Protein AF-F5H8C8-F1 (afdb_monomer_lite)

Radius of gyration: 18.46 Å; chains: 1; bounding box: 47×31×53 Å

Secondary structure (DSSP, 8-state):
---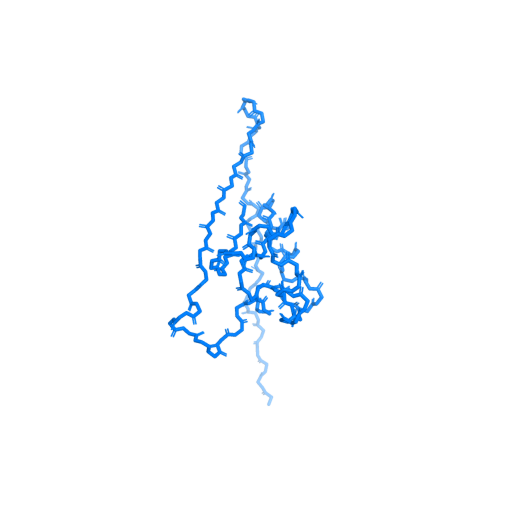-------------PPPP-SS------EEE--TTT-TT--HHHHHH-GGGHHHHHHHHHHS---EEESTT-SS-HHHHHHHTTSTT-GGGGSPSEEE-

Structure (mmCIF, N/CA/C/O backbone):
data_AF-F5H8C8-F1
#
_entry.id   AF-F5H8C8-F1
#
loop_
_atom_site.group_PDB
_atom_site.id
_atom_site.type_symbol
_atom_site.label_atom_id
_atom_site.label_alt_id
_atom_site.label_comp_id
_atom_site.label_asym_id
_atom_site.label_entity_id
_atom_site.label_seq_id
_atom_site.pdbx_PDB_ins_code
_atom_site.Cartn_x
_atom_site.Cartn_y
_atom_site.Cartn_z
_atom_site.occupancy
_atom_site.B_iso_or_equiv
_atom_site.auth_seq_id
_atom_site.auth_comp_id
_atom_site.auth_asym_id
_atom_site.auth_atom_id
_atom_site.pdbx_PDB_model_num
ATOM 1 N N . MET A 1 1 ? 28.462 -17.885 26.252 1.00 40.94 1 MET A N 1
ATOM 2 C CA . MET A 1 1 ? 29.075 -17.460 24.981 1.00 40.94 1 MET A CA 1
ATOM 3 C C . MET A 1 1 ? 29.073 -18.661 24.058 1.00 40.94 1 MET A C 1
ATOM 5 O O . MET A 1 1 ? 29.825 -19.587 24.313 1.00 40.94 1 MET A O 1
ATOM 9 N N . TYR A 1 2 ? 28.194 -18.677 23.063 1.00 33.69 2 TYR A N 1
ATOM 10 C CA . TYR A 1 2 ? 28.293 -19.592 21.929 1.00 33.69 2 TYR A CA 1
ATOM 11 C C . TYR A 1 2 ? 28.272 -18.702 20.692 1.00 33.69 2 TYR A C 1
ATOM 13 O O . TYR A 1 2 ? 27.217 -18.211 20.302 1.00 33.69 2 TYR A O 1
ATOM 21 N N . ASN A 1 3 ? 29.458 -18.408 20.166 1.00 46.47 3 ASN A N 1
ATOM 22 C CA . ASN A 1 3 ? 29.593 -17.999 18.780 1.00 46.47 3 ASN A CA 1
ATOM 23 C C . ASN A 1 3 ? 29.727 -19.288 17.979 1.00 46.47 3 ASN A C 1
ATOM 25 O O . ASN A 1 3 ? 30.568 -20.109 18.324 1.00 46.47 3 ASN A O 1
ATOM 29 N N . ASP A 1 4 ? 28.944 -19.423 16.917 1.00 39.09 4 ASP A N 1
ATOM 30 C CA . ASP A 1 4 ? 29.570 -19.623 15.621 1.00 39.09 4 ASP A CA 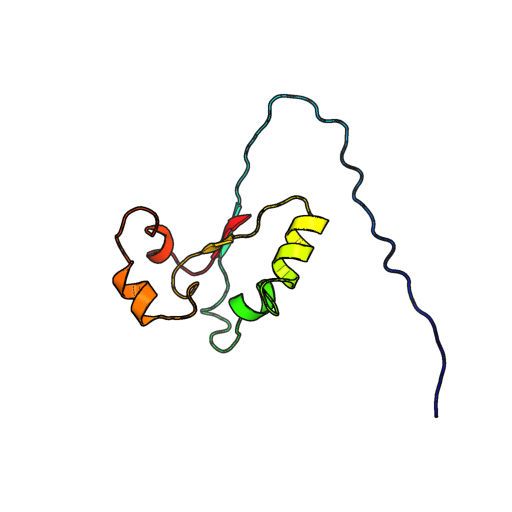1
ATOM 31 C C . ASP A 1 4 ? 28.689 -19.100 14.487 1.00 39.09 4 ASP A C 1
ATOM 33 O O . ASP A 1 4 ? 27.461 -19.154 14.487 1.00 39.09 4 ASP A O 1
ATOM 37 N N . THR A 1 5 ? 29.415 -18.480 13.579 1.00 45.38 5 THR A N 1
ATOM 38 C CA . THR A 1 5 ? 29.060 -17.702 12.405 1.00 45.38 5 THR A CA 1
ATOM 39 C C . THR A 1 5 ? 28.588 -18.580 11.239 1.00 45.38 5 THR A C 1
ATOM 41 O O . THR A 1 5 ? 29.008 -19.724 11.123 1.00 45.38 5 THR A O 1
ATOM 44 N N . LEU A 1 6 ? 27.854 -17.941 10.312 1.00 47.91 6 LEU A N 1
ATOM 45 C CA . LEU A 1 6 ? 27.585 -18.309 8.904 1.00 47.91 6 LEU A CA 1
ATOM 46 C C . LEU A 1 6 ? 26.360 -19.190 8.605 1.00 47.91 6 LEU A C 1
ATOM 48 O O . LEU A 1 6 ? 26.379 -20.403 8.773 1.00 47.91 6 LEU A O 1
ATOM 52 N N . ASN A 1 7 ? 25.331 -18.554 8.032 1.00 40.50 7 ASN A N 1
ATOM 53 C CA . ASN A 1 7 ? 24.711 -18.934 6.748 1.00 40.50 7 ASN A CA 1
ATOM 54 C C . ASN A 1 7 ? 23.497 -18.024 6.488 1.00 40.50 7 ASN A C 1
ATOM 56 O O . ASN A 1 7 ? 22.588 -17.959 7.301 1.00 40.50 7 ASN A O 1
ATOM 60 N N . GLY A 1 8 ? 23.383 -17.280 5.399 1.00 35.62 8 GLY A N 1
ATOM 61 C CA . GLY A 1 8 ? 24.235 -17.144 4.235 1.00 35.62 8 GLY A CA 1
ATOM 62 C C . GLY A 1 8 ? 23.892 -15.820 3.566 1.00 35.62 8 GLY A C 1
ATOM 63 O O . GLY A 1 8 ? 22.828 -15.241 3.796 1.00 35.62 8 GLY A O 1
ATOM 64 N N . SER A 1 9 ? 24.821 -15.327 2.761 1.00 42.19 9 SER A N 1
ATOM 65 C CA . SER A 1 9 ? 24.527 -14.368 1.710 1.00 42.19 9 SER A CA 1
ATOM 66 C C . SER A 1 9 ? 23.225 -14.773 1.021 1.00 42.19 9 SER A C 1
ATOM 68 O O . SER A 1 9 ? 23.179 -15.793 0.336 1.00 42.19 9 SER A O 1
ATOM 70 N N . THR A 1 10 ? 22.159 -13.994 1.204 1.00 49.56 10 THR A N 1
ATOM 71 C CA . THR A 1 10 ? 21.070 -13.956 0.233 1.00 49.56 10 THR A CA 1
ATOM 72 C C . THR A 1 10 ? 21.706 -13.472 -1.057 1.00 49.56 10 THR A C 1
ATOM 74 O O . THR A 1 10 ? 21.819 -12.267 -1.286 1.00 49.56 10 THR A O 1
ATOM 77 N N . GLU A 1 11 ? 22.216 -14.411 -1.855 1.00 44.03 11 GLU A N 1
ATOM 78 C CA . GLU A 1 11 ? 22.450 -14.194 -3.269 1.00 44.03 11 GLU A CA 1
ATOM 79 C C . GLU A 1 11 ? 21.138 -13.638 -3.802 1.00 44.03 11 GLU A C 1
ATOM 81 O O . GLU A 1 11 ? 20.127 -14.339 -3.895 1.00 44.03 11 GLU A O 1
ATOM 86 N N . LYS A 1 12 ? 21.130 -12.328 -4.053 1.00 55.81 12 LYS A N 1
ATOM 87 C CA . LYS A 1 12 ? 20.095 -11.690 -4.842 1.00 55.81 12 LYS A CA 1
ATOM 88 C C . LYS A 1 12 ? 20.129 -12.410 -6.180 1.00 55.81 12 LYS A C 1
ATOM 90 O O . LYS A 1 12 ? 20.939 -12.070 -7.035 1.00 55.81 12 LYS A O 1
ATOM 95 N N . ARG A 1 13 ? 19.255 -13.400 -6.368 1.00 55.25 13 ARG A N 1
ATOM 96 C CA . ARG A 1 13 ? 18.787 -13.742 -7.704 1.00 55.25 13 ARG A CA 1
ATOM 97 C C . ARG A 1 13 ? 18.052 -12.504 -8.190 1.00 55.25 13 ARG A C 1
ATOM 99 O O . ARG A 1 13 ? 16.848 -12.380 -8.004 1.00 55.25 13 ARG A O 1
ATOM 106 N N . SER A 1 14 ? 18.793 -11.553 -8.748 1.00 60.62 14 SER A N 1
ATOM 107 C CA . SER A 1 14 ? 18.241 -10.688 -9.773 1.00 60.62 14 SER A CA 1
ATOM 108 C C . SER A 1 14 ? 17.686 -11.650 -10.810 1.00 60.62 14 SER A C 1
ATOM 110 O O . SER A 1 14 ? 18.452 -12.353 -11.465 1.00 60.62 14 SER A O 1
ATOM 112 N N . ALA A 1 15 ? 16.365 -11.805 -10.851 1.00 67.81 15 ALA A N 1
ATOM 113 C CA . ALA A 1 15 ? 15.740 -12.501 -11.955 1.00 67.81 15 ALA A CA 1
ATOM 114 C C . ALA A 1 15 ? 16.132 -11.703 -13.200 1.00 67.81 15 ALA A C 1
ATOM 116 O O . ALA A 1 15 ? 15.659 -10.584 -13.387 1.00 67.81 15 ALA A O 1
ATOM 117 N N . GLU A 1 16 ? 17.094 -12.210 -13.967 1.00 82.50 16 GLU A N 1
ATOM 118 C CA . GLU A 1 16 ? 17.479 -11.596 -15.229 1.00 82.50 16 GLU A CA 1
ATOM 119 C C . GLU A 1 16 ? 16.276 -11.738 -16.155 1.00 82.50 16 GLU A C 1
ATOM 121 O O . GLU A 1 16 ? 15.924 -12.833 -16.599 1.00 82.50 16 GLU A O 1
ATOM 126 N N . LEU A 1 17 ? 15.568 -10.626 -16.341 1.00 86.81 17 LEU A N 1
ATOM 127 C CA . LEU A 1 17 ? 14.477 -10.551 -17.294 1.00 86.81 17 LEU A CA 1
ATOM 128 C C . LEU A 1 17 ? 15.073 -10.578 -18.707 1.00 86.81 17 LEU A C 1
ATOM 130 O O . LEU A 1 17 ? 16.152 -10.017 -18.918 1.00 86.81 17 LEU A O 1
ATOM 134 N N . PRO A 1 18 ? 14.395 -11.216 -19.675 1.00 91.94 18 PRO A N 1
ATOM 135 C CA . PRO A 1 18 ? 14.824 -11.161 -21.064 1.00 91.94 18 PRO A CA 1
ATOM 136 C C . PRO A 1 18 ? 14.780 -9.720 -21.579 1.00 91.94 18 PRO A C 1
ATOM 138 O O . PRO A 1 18 ? 14.068 -8.869 -21.034 1.00 91.94 18 PRO A O 1
ATOM 141 N N . ASP A 1 19 ? 15.495 -9.466 -22.673 1.00 92.94 19 ASP A N 1
ATOM 142 C CA . ASP A 1 19 ? 15.388 -8.198 -23.385 1.00 92.94 19 ASP A CA 1
ATOM 143 C C . ASP A 1 19 ? 13.927 -7.898 -23.740 1.00 92.94 19 ASP A C 1
ATOM 145 O O . ASP A 1 19 ? 13.139 -8.788 -24.077 1.00 92.94 19 ASP A O 1
ATOM 149 N N . ALA A 1 20 ? 13.557 -6.622 -23.653 1.00 91.38 20 ALA A N 1
ATOM 150 C CA . ALA A 1 20 ? 12.195 -6.195 -23.922 1.00 91.38 20 ALA A CA 1
ATOM 151 C C . ALA A 1 20 ? 11.834 -6.444 -25.396 1.00 91.38 20 ALA A C 1
ATOM 153 O O . ALA A 1 20 ? 12.425 -5.858 -26.304 1.00 91.38 20 ALA A O 1
ATOM 154 N N . VAL A 1 21 ? 10.820 -7.281 -25.626 1.00 94.69 21 VAL A N 1
ATOM 155 C CA . VAL A 1 21 ? 10.270 -7.563 -26.957 1.00 94.69 21 VAL A CA 1
ATOM 156 C C . VAL A 1 21 ? 8.792 -7.184 -26.982 1.00 94.69 21 VAL A C 1
ATOM 158 O O . VAL A 1 21 ? 7.994 -7.718 -26.216 1.00 94.69 21 VAL A O 1
ATOM 161 N N . GLY A 1 22 ? 8.415 -6.294 -27.903 1.00 93.94 22 GLY A N 1
ATOM 162 C CA . GLY A 1 22 ? 7.022 -5.900 -28.133 1.00 93.94 22 GLY A CA 1
ATOM 163 C C . GLY A 1 22 ? 6.626 -4.548 -27.520 1.00 93.94 22 GLY A C 1
ATOM 164 O O . GLY A 1 22 ? 7.481 -3.790 -27.059 1.00 93.94 22 GLY A O 1
ATOM 165 N N . PRO A 1 23 ? 5.329 -4.193 -27.584 1.00 95.25 23 PRO A N 1
ATOM 166 C CA . PRO A 1 23 ? 4.823 -2.932 -27.054 1.00 95.25 23 PRO A CA 1
ATOM 167 C C . PRO A 1 23 ? 4.809 -2.921 -25.521 1.00 95.25 23 PRO A C 1
ATOM 169 O O . PRO A 1 23 ? 4.634 -3.952 -24.874 1.00 95.25 23 PRO A O 1
ATOM 172 N N . ILE A 1 24 ? 4.929 -1.727 -24.938 1.00 93.50 24 ILE A N 1
ATOM 173 C CA . ILE A 1 24 ? 4.792 -1.531 -23.491 1.00 93.50 24 ILE A CA 1
ATOM 174 C C . ILE A 1 24 ? 3.347 -1.830 -23.087 1.00 93.50 24 ILE A C 1
ATOM 176 O O . ILE A 1 24 ? 2.411 -1.229 -23.617 1.00 93.50 24 ILE A O 1
ATOM 180 N N . VAL A 1 25 ? 3.177 -2.723 -22.116 1.00 95.75 25 VAL A N 1
ATOM 181 C CA . VAL A 1 25 ? 1.882 -3.054 -21.517 1.00 95.75 25 VAL A CA 1
ATOM 182 C C . VAL A 1 25 ? 1.868 -2.659 -20.044 1.00 95.75 25 VAL A C 1
ATOM 184 O O . VAL A 1 25 ? 2.891 -2.716 -19.365 1.00 95.75 25 VAL A O 1
ATOM 187 N N . GLN A 1 26 ? 0.699 -2.258 -19.547 1.00 93.94 26 GLN A N 1
ATOM 188 C CA . GLN A 1 26 ? 0.452 -2.077 -18.119 1.00 93.94 26 GLN A CA 1
ATOM 189 C C . GLN A 1 26 ? -0.468 -3.200 -17.661 1.00 93.94 26 GLN A C 1
ATOM 191 O O . GLN A 1 26 ? -1.609 -3.297 -18.112 1.00 93.94 26 GLN A O 1
ATOM 196 N N . LEU A 1 27 ? 0.058 -4.065 -16.802 1.00 95.12 27 LEU A N 1
ATOM 197 C CA . LEU A 1 27 ? -0.694 -5.136 -16.166 1.00 95.12 27 LEU A CA 1
ATOM 198 C C . LEU A 1 27 ? -0.976 -4.731 -14.727 1.00 95.12 27 LEU A C 1
ATOM 200 O O . LEU A 1 27 ? -0.161 -4.049 -14.110 1.00 95.12 27 LEU A O 1
ATOM 204 N N . GLN A 1 28 ? -2.140 -5.131 -14.230 1.00 95.50 28 GLN A N 1
ATOM 205 C CA . GLN A 1 28 ? -2.545 -4.841 -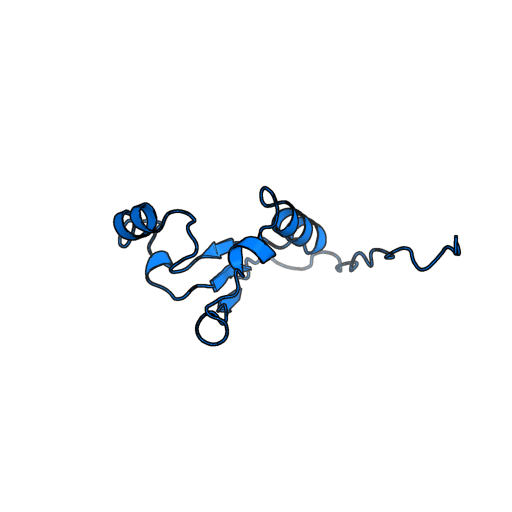12.868 1.00 95.50 28 GLN A CA 1
ATOM 206 C C . GLN A 1 28 ? -3.259 -6.048 -12.277 1.00 95.50 28 GLN A C 1
ATOM 208 O O . GLN A 1 28 ? -4.203 -6.562 -12.883 1.00 95.50 28 GLN A O 1
ATOM 213 N N . GLU A 1 29 ? -2.860 -6.455 -11.078 1.00 96.81 29 GLU A N 1
ATOM 214 C CA . GLU A 1 29 ? -3.504 -7.550 -10.354 1.00 96.81 29 GLU A CA 1
ATOM 215 C C . GLU A 1 29 ? -4.064 -7.065 -9.015 1.00 96.81 29 GLU A C 1
ATOM 217 O O . GLU A 1 29 ? -3.457 -6.251 -8.320 1.00 96.81 29 GLU A O 1
ATOM 222 N N . LYS A 1 30 ? -5.264 -7.542 -8.659 1.00 97.62 30 LYS A N 1
ATOM 223 C CA . LYS A 1 30 ? -5.948 -7.194 -7.409 1.00 97.62 30 LYS A CA 1
ATOM 224 C C . LYS A 1 30 ? -5.994 -8.410 -6.491 1.00 97.62 30 LYS A C 1
ATOM 226 O O . LYS A 1 30 ? -6.675 -9.385 -6.795 1.00 97.62 30 LYS A O 1
ATOM 231 N N . LEU A 1 31 ? -5.338 -8.308 -5.338 1.00 97.62 31 LEU A N 1
ATOM 232 C CA . LEU A 1 31 ? -5.269 -9.361 -4.327 1.00 97.62 31 LEU A CA 1
ATOM 233 C C . LEU A 1 31 ? -5.984 -8.925 -3.045 1.00 97.62 31 LEU A C 1
ATOM 235 O O . LEU A 1 31 ? -5.555 -7.986 -2.373 1.00 97.62 31 LEU A O 1
ATOM 239 N N . TYR A 1 32 ? -7.074 -9.604 -2.689 1.00 97.75 32 TYR A N 1
ATOM 240 C CA . TYR A 1 32 ? -7.821 -9.310 -1.464 1.00 97.75 32 TYR A CA 1
ATOM 241 C C . TYR A 1 32 ? -7.072 -9.775 -0.212 1.00 97.75 32 TYR A C 1
ATOM 243 O O . TYR A 1 32 ? -6.487 -10.855 -0.178 1.00 97.75 32 TYR A O 1
ATOM 251 N N . VAL A 1 33 ? -7.116 -8.955 0.838 1.00 97.06 33 VAL A N 1
ATOM 252 C CA . VAL A 1 33 ? -6.490 -9.262 2.127 1.00 97.06 33 VAL A CA 1
ATOM 253 C C . VAL A 1 33 ? -7.489 -10.027 3.010 1.00 97.06 33 VAL A C 1
ATOM 255 O O . VAL A 1 33 ? -8.612 -9.546 3.189 1.00 97.06 33 VAL A O 1
ATOM 258 N N . PRO A 1 34 ? -7.109 -11.166 3.624 1.00 96.75 34 PRO A N 1
ATOM 259 C CA . PRO A 1 34 ? -8.015 -12.030 4.390 1.00 96.75 34 PRO A CA 1
ATOM 260 C C . PRO A 1 34 ? -8.320 -11.483 5.801 1.00 96.75 34 PRO A C 1
ATOM 262 O O . PRO A 1 34 ? -8.128 -12.144 6.820 1.00 96.75 34 PRO A O 1
ATOM 265 N N . VAL A 1 35 ? -8.830 -10.251 5.886 1.00 95.69 35 VAL A N 1
ATOM 266 C CA . VAL A 1 35 ? -9.165 -9.577 7.158 1.00 95.69 35 VAL A CA 1
ATOM 267 C C . VAL A 1 35 ? -10.352 -10.203 7.890 1.00 95.69 35 VAL A C 1
ATOM 269 O O . VAL A 1 35 ? -10.498 -10.005 9.090 1.00 95.69 35 VAL A O 1
ATOM 272 N N . LYS A 1 36 ? -11.220 -10.935 7.180 1.00 93.62 36 LYS A N 1
ATOM 273 C CA . LYS A 1 36 ? -12.374 -11.630 7.778 1.00 93.62 36 LYS A CA 1
ATOM 274 C C . LYS A 1 36 ? -11.932 -12.881 8.543 1.00 93.62 36 LYS A C 1
ATOM 276 O O . LYS A 1 36 ? -12.513 -13.193 9.574 1.00 93.62 36 LYS A O 1
ATOM 281 N N . GLU A 1 37 ? -10.903 -13.560 8.042 1.00 97.25 37 GLU A N 1
ATOM 282 C CA . GLU A 1 37 ? -10.324 -14.764 8.650 1.00 97.25 37 GLU A CA 1
ATOM 283 C C . GLU A 1 37 ? -9.367 -14.412 9.794 1.00 97.25 37 GLU A C 1
ATOM 285 O O . GLU A 1 37 ? -9.327 -15.107 10.806 1.00 97.25 37 GLU A O 1
ATOM 290 N N . TYR A 1 38 ? -8.640 -13.298 9.662 1.00 96.31 38 TYR A N 1
ATOM 291 C CA . TYR A 1 38 ? -7.649 -12.843 10.639 1.00 96.31 38 TYR A CA 1
ATOM 292 C C . TYR A 1 38 ? -7.901 -11.381 11.055 1.00 96.31 38 TYR A C 1
ATOM 294 O O . TYR A 1 38 ? -7.127 -10.492 10.685 1.00 96.31 38 TYR A O 1
ATOM 302 N N . PRO A 1 39 ? -8.972 -11.099 11.821 1.00 94.44 39 PRO A N 1
ATOM 303 C CA . PRO A 1 39 ? -9.398 -9.730 12.136 1.00 94.44 39 PRO A CA 1
ATOM 304 C C . PRO A 1 39 ? -8.411 -8.954 13.018 1.00 94.44 39 PRO A C 1
ATOM 306 O O . PRO A 1 39 ? -8.328 -7.730 12.916 1.00 94.44 39 PRO A O 1
ATOM 309 N N . ASP A 1 40 ? -7.639 -9.655 13.850 1.00 94.56 40 ASP A N 1
ATOM 310 C CA . ASP A 1 40 ? -6.692 -9.041 14.788 1.00 94.56 40 ASP A CA 1
ATOM 311 C C . ASP A 1 40 ? -5.308 -8.780 14.169 1.00 94.56 40 ASP A C 1
ATOM 313 O O . ASP A 1 40 ? -4.450 -8.141 14.785 1.00 94.56 40 ASP A O 1
ATOM 317 N N . PHE A 1 41 ? -5.059 -9.260 12.944 1.00 96.75 41 PHE A N 1
ATOM 318 C CA . PHE A 1 41 ? -3.761 -9.113 12.293 1.00 96.75 41 PHE A CA 1
ATOM 319 C C . PHE A 1 41 ? -3.668 -7.824 11.467 1.00 96.75 41 PHE A C 1
ATOM 321 O O . PHE A 1 41 ? -4.483 -7.538 10.590 1.00 96.75 41 PHE A O 1
ATOM 328 N N . ASN A 1 42 ? -2.604 -7.050 11.689 1.00 94.88 42 ASN A N 1
ATOM 329 C CA . ASN A 1 42 ? -2.359 -5.813 10.952 1.00 94.88 42 ASN A CA 1
ATOM 330 C C . ASN A 1 42 ? -1.579 -6.061 9.648 1.00 94.88 42 ASN A C 1
ATOM 332 O O . ASN A 1 42 ? -0.372 -5.809 9.567 1.00 94.88 42 ASN A O 1
ATOM 336 N N . PHE A 1 43 ? -2.286 -6.511 8.611 1.00 97.12 43 PHE A N 1
ATOM 337 C CA . PHE A 1 43 ? -1.711 -6.737 7.280 1.00 97.12 43 PHE A CA 1
ATOM 338 C C . PHE A 1 43 ? -1.095 -5.470 6.678 1.00 97.12 43 PHE A C 1
ATOM 340 O O . PHE A 1 43 ? 0.044 -5.501 6.219 1.00 97.12 43 PHE A O 1
ATOM 347 N N . VAL A 1 44 ? -1.810 -4.340 6.726 1.00 96.62 44 VAL A N 1
ATOM 348 C CA . VAL A 1 44 ? -1.358 -3.069 6.130 1.00 96.62 44 VAL A CA 1
ATOM 349 C C . VAL A 1 44 ? -0.036 -2.620 6.748 1.00 96.62 44 VAL A C 1
ATOM 351 O O . VAL A 1 44 ? 0.919 -2.313 6.036 1.00 96.62 44 VAL A O 1
ATOM 354 N N . GLY A 1 45 ? 0.048 -2.629 8.080 1.00 96.75 45 GLY A N 1
ATOM 355 C CA . GLY A 1 45 ? 1.267 -2.274 8.800 1.00 96.75 45 GLY A CA 1
ATOM 356 C C . GLY A 1 45 ? 2.431 -3.210 8.481 1.00 96.75 45 GLY A C 1
ATOM 357 O O . GLY A 1 45 ? 3.563 -2.744 8.353 1.00 96.75 45 GLY A O 1
ATOM 358 N N . ARG A 1 46 ? 2.161 -4.510 8.304 1.00 96.94 46 ARG A N 1
ATOM 359 C CA . ARG A 1 46 ? 3.183 -5.503 7.958 1.00 96.94 46 ARG A CA 1
ATOM 360 C C . ARG A 1 46 ? 3.701 -5.352 6.525 1.00 96.94 46 ARG A C 1
ATOM 362 O O . ARG A 1 46 ? 4.906 -5.464 6.333 1.00 96.94 46 ARG A O 1
ATOM 369 N N . ILE A 1 47 ? 2.821 -5.080 5.560 1.00 96.38 47 ILE A N 1
ATOM 370 C CA . ILE A 1 47 ? 3.175 -4.878 4.144 1.00 96.38 47 ILE A CA 1
ATOM 371 C C . ILE A 1 47 ? 3.997 -3.596 3.974 1.00 96.38 47 ILE A C 1
ATOM 373 O O . ILE A 1 47 ? 5.044 -3.600 3.332 1.00 96.38 47 ILE A O 1
ATOM 377 N N . LEU A 1 48 ? 3.542 -2.490 4.570 1.00 97.12 48 LEU A N 1
ATOM 378 C CA . LEU A 1 48 ? 4.222 -1.201 4.440 1.00 97.12 48 LEU A CA 1
ATOM 379 C C . LEU A 1 48 ? 5.536 -1.171 5.228 1.00 97.12 48 LEU A C 1
ATOM 381 O O . LEU A 1 48 ? 6.549 -0.662 4.745 1.00 97.12 48 LEU A O 1
ATOM 385 N N . GLY A 1 49 ? 5.527 -1.704 6.448 1.00 97.19 49 GLY A N 1
ATOM 386 C CA . GLY A 1 49 ? 6.644 -1.594 7.374 1.00 97.19 49 GLY A CA 1
ATOM 387 C C . GLY A 1 49 ? 6.922 -0.151 7.829 1.00 97.19 49 GLY A C 1
ATOM 388 O O . GLY A 1 49 ? 6.182 0.791 7.509 1.00 97.19 49 GLY A O 1
ATOM 389 N N . PRO A 1 50 ? 7.999 0.065 8.603 1.00 97.56 50 PRO A N 1
ATOM 390 C CA . PRO A 1 50 ? 8.344 1.381 9.131 1.00 97.56 50 PRO A CA 1
ATOM 391 C C . PRO A 1 50 ? 8.560 2.392 8.003 1.00 97.56 50 PRO A C 1
ATOM 393 O O . PRO A 1 50 ? 9.421 2.201 7.148 1.00 97.56 50 PRO A O 1
ATOM 396 N N . ARG A 1 51 ? 7.789 3.487 8.006 1.00 95.56 51 ARG A N 1
ATOM 397 C CA . ARG A 1 51 ? 7.847 4.549 6.977 1.00 95.56 51 ARG A CA 1
ATOM 398 C C . ARG A 1 51 ? 7.655 4.037 5.534 1.00 95.56 51 ARG A C 1
ATOM 400 O O . ARG A 1 51 ? 8.099 4.697 4.596 1.00 95.56 51 ARG A O 1
ATOM 407 N N . GLY A 1 52 ? 7.011 2.881 5.349 1.00 96.06 52 GLY A N 1
ATOM 408 C CA . GLY A 1 52 ? 6.814 2.287 4.024 1.00 96.06 52 GLY A CA 1
ATOM 409 C C . GLY A 1 52 ? 8.058 1.603 3.443 1.00 96.06 52 GLY A C 1
ATOM 410 O O . GLY A 1 52 ? 8.073 1.308 2.253 1.00 96.06 52 GLY A O 1
ATOM 411 N N . LEU A 1 53 ? 9.123 1.401 4.232 1.00 97.56 53 LEU A N 1
ATOM 412 C CA . LEU A 1 53 ? 10.392 0.868 3.722 1.00 97.56 53 LEU A CA 1
ATOM 413 C C . LEU A 1 53 ? 10.270 -0.564 3.195 1.00 97.56 53 LEU A C 1
ATOM 415 O O . LEU A 1 53 ? 10.922 -0.885 2.208 1.00 97.56 53 LEU A O 1
ATOM 419 N N . THR A 1 54 ? 9.425 -1.397 3.803 1.00 97.81 54 THR A N 1
ATOM 420 C CA . THR A 1 54 ? 9.225 -2.783 3.357 1.00 97.81 54 THR A CA 1
ATOM 421 C C . THR A 1 54 ? 8.546 -2.824 1.992 1.00 97.81 54 THR A C 1
ATOM 423 O O . THR A 1 54 ? 9.033 -3.509 1.099 1.00 97.81 54 THR A O 1
ATOM 426 N N . ALA A 1 55 ? 7.490 -2.030 1.789 1.00 97.06 55 ALA A N 1
ATOM 427 C CA . ALA A 1 55 ? 6.840 -1.924 0.484 1.00 97.06 55 ALA A CA 1
ATOM 428 C C . ALA A 1 55 ? 7.791 -1.359 -0.582 1.00 97.06 55 ALA A C 1
ATOM 430 O O . ALA A 1 55 ? 7.897 -1.933 -1.656 1.00 97.06 55 ALA A O 1
ATOM 431 N N . LYS A 1 56 ? 8.555 -0.304 -0.264 1.00 96.94 56 LYS A N 1
ATOM 432 C CA . LYS A 1 56 ? 9.547 0.268 -1.194 1.00 96.94 56 LYS A CA 1
ATOM 433 C C . LYS A 1 56 ? 10.637 -0.723 -1.588 1.00 96.94 56 LYS A C 1
ATOM 435 O O . LYS A 1 56 ? 11.081 -0.724 -2.730 1.00 96.94 56 LYS A O 1
ATOM 440 N N . GLN A 1 57 ? 11.097 -1.534 -0.638 1.00 96.88 57 GLN A N 1
ATOM 441 C CA . GLN A 1 57 ? 12.064 -2.588 -0.920 1.00 96.88 57 GLN A CA 1
ATOM 442 C C . GLN A 1 57 ? 11.454 -3.646 -1.845 1.00 96.88 57 GLN A C 1
ATOM 444 O O . GLN A 1 57 ? 12.087 -4.008 -2.830 1.00 96.88 57 GLN A O 1
ATOM 449 N N . LEU A 1 58 ? 10.217 -4.076 -1.579 1.00 95.75 58 LEU A N 1
ATOM 450 C CA . LEU A 1 58 ? 9.501 -5.035 -2.421 1.00 95.75 58 LEU A CA 1
ATOM 451 C C . LEU A 1 58 ? 9.293 -4.505 -3.850 1.00 95.75 58 LEU A C 1
ATOM 453 O O . LEU A 1 58 ? 9.528 -5.232 -4.812 1.00 95.75 58 LEU A O 1
ATOM 457 N N . GLU A 1 59 ? 8.909 -3.236 -3.997 1.00 96.69 59 GLU A N 1
ATOM 458 C CA . GLU A 1 59 ? 8.806 -2.556 -5.297 1.00 96.69 59 GLU A CA 1
ATOM 459 C C . GLU A 1 59 ? 10.157 -2.531 -6.027 1.00 96.69 59 GLU A C 1
ATOM 461 O O . GLU A 1 59 ? 10.233 -2.869 -7.204 1.00 96.69 59 GLU A O 1
ATOM 466 N N . ALA A 1 60 ? 11.248 -2.191 -5.332 1.00 95.44 60 ALA A N 1
ATOM 467 C CA . ALA A 1 60 ? 12.582 -2.133 -5.931 1.00 95.44 60 ALA A CA 1
ATOM 468 C C . ALA A 1 60 ? 13.132 -3.513 -6.332 1.00 95.44 60 ALA A C 1
ATOM 470 O O . ALA A 1 60 ? 13.873 -3.617 -7.305 1.00 95.44 60 ALA A O 1
ATOM 471 N N . GLU A 1 61 ? 12.798 -4.562 -5.580 1.00 93.25 61 GLU A N 1
ATOM 472 C CA . GLU A 1 61 ? 13.245 -5.932 -5.853 1.00 93.25 61 GLU A CA 1
ATOM 473 C C . GLU A 1 61 ? 12.462 -6.589 -6.994 1.00 93.25 61 GLU A C 1
ATOM 475 O O . GLU A 1 61 ? 13.037 -7.358 -7.760 1.00 93.25 61 GLU A O 1
ATOM 480 N N . THR A 1 62 ? 11.168 -6.285 -7.119 1.00 92.81 62 THR A N 1
ATOM 481 C CA . THR A 1 62 ? 10.282 -6.891 -8.130 1.00 92.81 62 THR A CA 1
ATOM 482 C C . THR A 1 62 ? 10.133 -6.050 -9.395 1.00 92.81 62 THR A C 1
ATOM 484 O O . THR A 1 62 ? 9.753 -6.578 -10.435 1.00 92.81 62 THR A O 1
ATOM 487 N N . GLY A 1 63 ? 10.405 -4.745 -9.320 1.00 93.12 63 GLY A N 1
ATOM 488 C CA . GLY A 1 63 ? 10.099 -3.792 -10.387 1.00 93.12 63 GLY A CA 1
ATOM 489 C C . GLY A 1 63 ? 8.607 -3.446 -10.503 1.00 93.12 63 GLY A C 1
ATOM 490 O O . GLY A 1 63 ? 8.233 -2.696 -11.404 1.00 93.12 63 GLY A O 1
ATOM 491 N N . CYS A 1 64 ? 7.758 -3.963 -9.608 1.00 95.44 64 CYS A N 1
ATOM 492 C CA . CYS A 1 64 ? 6.322 -3.690 -9.578 1.00 95.44 64 CYS A CA 1
ATOM 493 C C . CYS A 1 64 ? 5.990 -2.474 -8.705 1.00 95.44 64 CYS A C 1
ATOM 495 O O . CYS A 1 64 ? 6.821 -1.985 -7.937 1.00 95.44 64 CYS A O 1
ATOM 497 N N . LYS A 1 65 ? 4.739 -2.007 -8.780 1.00 96.25 65 LYS A N 1
ATOM 498 C CA . LYS A 1 65 ? 4.218 -0.943 -7.918 1.00 96.25 65 LYS A CA 1
ATOM 499 C C . LYS A 1 65 ? 3.189 -1.517 -6.958 1.00 96.25 65 LYS A C 1
ATOM 501 O O . LYS A 1 65 ? 2.199 -2.082 -7.386 1.00 96.25 65 LYS A O 1
ATOM 506 N N . ILE A 1 66 ? 3.376 -1.322 -5.660 1.00 96.62 66 ILE A N 1
ATOM 507 C CA . ILE A 1 66 ? 2.524 -1.925 -4.635 1.00 96.62 66 ILE A CA 1
ATOM 508 C C . ILE A 1 66 ? 1.621 -0.854 -4.026 1.00 96.62 66 ILE A C 1
ATOM 510 O O . ILE A 1 66 ? 2.073 0.096 -3.386 1.00 96.62 66 ILE A O 1
ATOM 514 N N . MET A 1 67 ? 0.308 -1.014 -4.182 1.00 96.19 67 MET A N 1
ATOM 515 C CA . MET A 1 67 ? -0.686 -0.064 -3.685 1.00 96.19 67 MET A CA 1
ATOM 516 C C . MET A 1 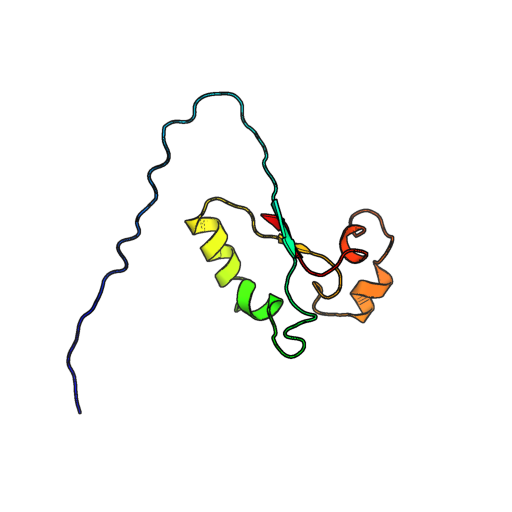67 ? -1.693 -0.746 -2.759 1.00 96.19 67 MET A C 1
ATOM 518 O O . MET A 1 67 ? -2.524 -1.533 -3.198 1.00 96.19 67 MET A O 1
ATOM 522 N N . VAL A 1 68 ? -1.683 -0.388 -1.473 1.00 97.06 68 VAL A N 1
ATOM 523 C CA . VAL A 1 68 ? -2.727 -0.823 -0.529 1.00 97.06 68 VAL A CA 1
ATOM 524 C C . VAL A 1 68 ? -3.967 0.063 -0.698 1.00 97.06 68 VAL A C 1
ATOM 526 O O . VAL A 1 68 ? -3.900 1.286 -0.547 1.00 97.06 68 VAL A O 1
ATOM 529 N N . ARG A 1 69 ? -5.103 -0.552 -1.025 1.00 96.94 69 ARG A N 1
ATOM 530 C CA . ARG A 1 69 ? -6.381 0.090 -1.374 1.00 96.94 69 ARG A CA 1
ATOM 531 C C . ARG A 1 69 ? -7.539 -0.635 -0.671 1.00 96.94 69 ARG A C 1
ATOM 533 O O . ARG A 1 69 ? -7.321 -1.592 0.066 1.00 96.94 69 ARG A O 1
ATOM 540 N N . GLY A 1 70 ? -8.770 -0.173 -0.873 1.00 96.75 70 GLY A N 1
ATOM 541 C CA . GLY A 1 70 ? -9.944 -0.731 -0.190 1.00 96.75 70 GLY A CA 1
ATOM 542 C C . GLY A 1 70 ? -10.288 -0.071 1.148 1.00 96.75 70 GLY A C 1
ATOM 543 O O . GLY A 1 70 ? -9.602 0.831 1.631 1.00 96.75 70 GLY A O 1
ATOM 544 N N . LYS A 1 71 ? -11.377 -0.541 1.750 1.00 95.25 71 LYS A N 1
ATOM 545 C CA . LYS A 1 71 ? -11.847 -0.166 3.083 1.00 95.25 71 LYS A CA 1
ATOM 546 C C . LYS A 1 71 ? -10.843 -0.596 4.155 1.00 95.25 71 LYS A C 1
ATOM 548 O O . LYS A 1 71 ? -10.415 -1.745 4.192 1.00 95.25 71 LYS A O 1
ATOM 553 N N . GLY A 1 72 ? -10.503 0.312 5.062 1.00 94.06 72 GLY A N 1
ATOM 554 C CA . GLY A 1 72 ? -9.509 0.101 6.112 1.00 94.06 72 GLY A CA 1
ATOM 555 C C . GLY A 1 72 ? -8.059 0.260 5.650 1.00 94.06 72 GLY A C 1
ATOM 556 O O . GLY A 1 72 ? -7.150 -0.019 6.431 1.00 94.06 72 GLY A O 1
ATOM 557 N N . SER A 1 73 ? -7.814 0.705 4.410 1.00 95.19 73 SER A N 1
ATOM 558 C CA . SER A 1 73 ? -6.455 0.971 3.922 1.00 95.19 73 SER A CA 1
ATOM 5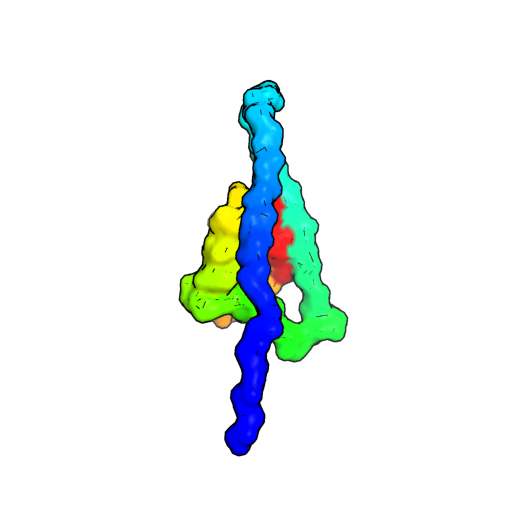59 C C . SER A 1 73 ? -5.862 2.258 4.504 1.00 95.19 73 SER A C 1
ATOM 561 O O . SER A 1 73 ? -4.642 2.442 4.498 1.00 95.19 73 SER A O 1
ATOM 563 N N . MET A 1 74 ? -6.705 3.165 5.010 1.00 95.12 74 MET A N 1
ATOM 564 C CA . MET A 1 74 ? -6.263 4.413 5.617 1.00 95.12 74 MET A CA 1
ATOM 565 C C . MET A 1 74 ? -6.017 4.253 7.114 1.00 95.12 74 MET A C 1
ATOM 567 O O . MET A 1 74 ? -6.763 3.602 7.841 1.00 95.12 74 MET A O 1
ATOM 571 N N . ARG A 1 75 ? -4.994 4.955 7.614 1.00 91.38 75 ARG A N 1
ATOM 572 C CA . ARG A 1 75 ? -4.697 5.003 9.053 1.00 91.38 75 ARG A CA 1
ATOM 573 C C . ARG A 1 75 ? -5.836 5.624 9.868 1.00 91.38 75 ARG A C 1
ATOM 575 O O . ARG A 1 75 ? -6.087 5.203 10.993 1.00 91.38 75 ARG A O 1
ATOM 582 N N . ASP A 1 76 ? -6.473 6.659 9.326 1.00 94.81 76 ASP A N 1
ATOM 583 C CA . ASP A 1 76 ? -7.541 7.399 9.996 1.00 94.81 76 ASP A CA 1
ATOM 584 C C . ASP A 1 76 ? -8.900 7.033 9.391 1.00 94.81 76 ASP A C 1
ATOM 586 O O . ASP A 1 76 ? -9.267 7.512 8.316 1.00 94.81 76 ASP A O 1
ATOM 590 N N . LYS A 1 77 ? -9.656 6.209 10.124 1.00 92.62 77 LYS A N 1
ATOM 591 C CA . LYS A 1 77 ? -10.983 5.729 9.717 1.00 92.62 77 LYS A CA 1
ATOM 592 C C . LYS A 1 77 ? -12.004 6.858 9.546 1.00 92.62 77 LYS A C 1
ATOM 594 O O . LYS A 1 77 ? -12.904 6.737 8.725 1.00 92.62 77 LYS A O 1
ATOM 599 N N . LYS A 1 78 ? -11.881 7.964 10.294 1.00 94.62 78 LYS A N 1
ATOM 600 C CA . LYS A 1 78 ? -12.819 9.094 10.163 1.00 94.62 78 LYS A CA 1
ATOM 601 C C . LYS A 1 78 ? -12.607 9.814 8.837 1.00 94.62 78 LYS A C 1
ATOM 603 O O . LYS A 1 78 ? -13.573 10.145 8.157 1.00 94.62 78 LYS A O 1
ATOM 608 N N . LYS A 1 79 ? -11.344 10.027 8.458 1.00 93.75 79 LYS A N 1
ATOM 609 C CA . LYS A 1 79 ? -10.991 10.620 7.159 1.00 93.75 79 LYS A CA 1
ATOM 610 C C . LYS A 1 79 ? -11.339 9.699 5.999 1.00 93.75 79 LYS A C 1
ATOM 612 O O . LYS A 1 79 ? -11.725 10.191 4.946 1.00 93.75 79 LYS A O 1
ATOM 617 N N . GLU A 1 80 ? -11.205 8.391 6.193 1.00 94.56 80 GLU A N 1
ATOM 618 C CA . GLU A 1 80 ? -11.623 7.399 5.204 1.00 94.56 80 GLU A CA 1
ATOM 619 C C . GLU A 1 80 ? -13.106 7.553 4.863 1.00 94.56 80 GLU A C 1
ATOM 621 O O . GLU A 1 80 ? -13.452 7.777 3.705 1.00 94.56 80 GLU A O 1
ATOM 626 N N . GLU A 1 81 ? -13.975 7.548 5.875 1.00 93.62 81 GLU A N 1
ATOM 627 C CA . GLU A 1 81 ? -15.419 7.664 5.665 1.00 93.62 81 GLU A CA 1
ATOM 628 C C . GLU A 1 81 ? -15.806 8.994 5.001 1.00 93.62 81 GLU A C 1
ATOM 630 O O . GLU A 1 81 ? -16.628 9.024 4.093 1.00 93.62 81 GLU A O 1
ATOM 635 N N . GLN A 1 82 ? -15.153 10.097 5.380 1.00 94.00 82 GLN A N 1
ATOM 636 C CA . GLN A 1 82 ? -15.386 11.419 4.779 1.00 94.00 82 GLN A CA 1
ATOM 637 C C . GLN A 1 82 ? -14.977 11.521 3.305 1.00 94.00 82 GLN A C 1
ATOM 639 O O . GLN A 1 82 ? -15.414 12.443 2.609 1.00 94.00 82 GLN A O 1
ATOM 644 N N . ASN A 1 83 ? -14.078 10.653 2.843 1.00 91.69 83 ASN A N 1
ATOM 645 C CA . ASN A 1 83 ? -13.613 10.637 1.460 1.00 91.69 83 ASN A CA 1
ATOM 646 C C . ASN A 1 83 ? -14.308 9.573 0.613 1.00 91.69 83 ASN A C 1
ATOM 648 O O . ASN A 1 83 ? -14.180 9.606 -0.611 1.00 91.69 83 ASN A O 1
ATOM 652 N N . ARG A 1 84 ? -15.076 8.672 1.230 1.00 91.62 84 ARG A N 1
ATOM 653 C CA . ARG A 1 84 ? -15.861 7.676 0.509 1.00 91.62 84 ARG A CA 1
ATOM 654 C C . ARG A 1 84 ? -16.821 8.363 -0.472 1.00 91.62 84 ARG A C 1
ATOM 656 O O . ARG A 1 84 ? -17.472 9.350 -0.142 1.00 91.62 84 ARG A O 1
ATOM 663 N N . GLY A 1 85 ? -16.872 7.850 -1.702 1.00 88.00 85 GLY A N 1
ATOM 664 C CA . GLY A 1 85 ? -17.726 8.382 -2.771 1.00 88.00 85 GLY A CA 1
ATOM 665 C C . GLY A 1 85 ? -17.198 9.638 -3.474 1.00 88.00 85 GLY A C 1
ATOM 666 O O . GLY A 1 85 ? -17.838 10.110 -4.409 1.00 88.00 85 GLY A O 1
ATOM 667 N N . LYS A 1 86 ? -16.037 10.179 -3.077 1.00 92.12 86 LYS A N 1
ATOM 668 C CA . LYS A 1 86 ? -15.387 11.266 -3.824 1.00 92.12 86 LYS A CA 1
ATOM 669 C C . LYS A 1 86 ? -14.610 10.725 -5.033 1.00 92.12 86 LYS A C 1
ATOM 671 O O . LYS A 1 86 ? -14.077 9.612 -4.962 1.00 92.12 86 LYS A O 1
ATOM 676 N N . PRO A 1 87 ? -14.440 11.532 -6.098 1.00 90.69 87 PRO A N 1
ATOM 677 C CA . PRO A 1 87 ? -13.534 11.201 -7.195 1.00 90.69 87 PRO A CA 1
ATOM 678 C C . PRO A 1 87 ? -12.131 10.859 -6.674 1.00 90.69 87 PRO A C 1
ATOM 680 O O . PRO A 1 87 ? -11.639 11.511 -5.751 1.00 90.69 87 PRO A O 1
ATOM 683 N N . ASN A 1 88 ? -11.488 9.847 -7.262 1.00 89.00 88 ASN A N 1
ATOM 684 C CA . ASN A 1 88 ? -10.195 9.270 -6.843 1.00 89.00 88 ASN A CA 1
ATOM 685 C C . ASN A 1 88 ? -10.190 8.481 -5.514 1.00 89.00 88 ASN A C 1
ATOM 687 O O . ASN A 1 88 ? -9.145 7.949 -5.135 1.00 89.00 88 ASN A O 1
ATOM 691 N N . TRP A 1 89 ? -11.335 8.351 -4.836 1.00 93.94 89 TRP A N 1
ATOM 692 C CA . TRP A 1 89 ? -11.495 7.591 -3.585 1.00 93.94 89 TRP A CA 1
ATOM 693 C C . TRP A 1 89 ? -12.504 6.439 -3.704 1.00 93.94 89 TRP A C 1
ATOM 695 O O . TRP A 1 89 ? -12.898 5.841 -2.704 1.00 93.94 89 TRP A O 1
ATOM 705 N N . GLU A 1 90 ? -12.911 6.096 -4.924 1.00 94.31 90 GLU A N 1
ATOM 706 C CA . GLU A 1 90 ? -13.905 5.051 -5.212 1.00 94.31 90 GLU A CA 1
ATOM 707 C C . GLU A 1 90 ? -13.495 3.681 -4.661 1.00 94.31 90 GLU A C 1
ATOM 709 O O . GLU A 1 90 ? -14.337 2.926 -4.176 1.00 94.31 90 GLU A O 1
ATOM 714 N N . HIS A 1 91 ? -12.188 3.407 -4.622 1.00 94.31 91 HIS A N 1
ATOM 715 C CA . HIS A 1 91 ? -11.641 2.180 -4.052 1.00 94.31 91 HIS A CA 1
ATOM 716 C C . HIS A 1 91 ? -12.008 1.977 -2.573 1.00 94.31 91 HIS A C 1
ATOM 718 O O . HIS A 1 91 ? -11.936 0.855 -2.094 1.00 94.31 91 HIS A O 1
ATOM 724 N N . LEU A 1 92 ? -12.390 3.021 -1.824 1.00 95.56 92 LEU A N 1
ATOM 725 C CA . LEU A 1 92 ? -12.813 2.902 -0.418 1.00 95.56 92 LEU A CA 1
ATOM 726 C C . LEU A 1 92 ? -14.160 2.178 -0.236 1.00 95.56 92 LEU A C 1
ATOM 728 O O . LEU A 1 92 ? -14.565 1.909 0.901 1.00 95.56 92 LEU A O 1
ATOM 732 N N . ASN A 1 93 ? -14.868 1.902 -1.333 1.00 93.75 93 ASN A N 1
ATOM 733 C CA . ASN A 1 93 ? -16.077 1.080 -1.349 1.00 93.75 93 ASN A CA 1
ATOM 734 C C . ASN A 1 93 ? -15.779 -0.418 -1.493 1.00 93.75 93 ASN A C 1
ATOM 736 O O . ASN A 1 93 ? -16.667 -1.234 -1.270 1.00 93.75 93 ASN A O 1
ATOM 740 N N . GLU A 1 94 ? -14.552 -0.785 -1.859 1.00 95.12 94 GLU A N 1
ATOM 741 C CA . GLU A 1 94 ? -14.143 -2.178 -2.026 1.00 95.12 94 GLU A CA 1
ATOM 742 C C . GLU A 1 94 ? -13.544 -2.756 -0.736 1.00 95.12 94 GLU A C 1
ATOM 744 O O . GLU A 1 94 ? -13.082 -2.017 0.136 1.00 95.12 94 GLU A O 1
ATOM 749 N N . ASP A 1 95 ? -13.498 -4.086 -0.625 1.00 96.31 95 ASP A N 1
ATOM 750 C CA . ASP A 1 95 ? -12.791 -4.768 0.467 1.00 96.31 95 ASP A CA 1
ATOM 751 C C . ASP A 1 95 ? -11.277 -4.477 0.409 1.00 96.31 95 ASP A C 1
ATOM 753 O O . ASP A 1 95 ? -10.733 -4.170 -0.656 1.00 96.31 95 ASP A O 1
ATOM 757 N N . LEU A 1 96 ? -10.593 -4.545 1.558 1.00 97.56 96 LEU A N 1
ATOM 758 C CA . LEU A 1 96 ? -9.149 -4.299 1.657 1.00 97.56 96 LEU A CA 1
ATOM 759 C C . LEU A 1 96 ? -8.381 -5.188 0.668 1.00 97.56 96 LEU A C 1
ATOM 761 O O . LEU A 1 96 ? -8.517 -6.412 0.690 1.00 97.56 96 LEU A O 1
ATOM 765 N N . HIS A 1 97 ? -7.553 -4.575 -0.173 1.00 97.88 97 HIS A N 1
ATOM 766 C CA . HIS A 1 97 ? -6.780 -5.283 -1.187 1.00 97.88 97 HIS A CA 1
ATOM 767 C C . HIS A 1 97 ? -5.440 -4.603 -1.468 1.00 97.88 97 HIS A C 1
ATOM 769 O O . HIS A 1 97 ? -5.231 -3.421 -1.182 1.00 97.88 97 HIS A O 1
ATOM 775 N N . VAL A 1 98 ? -4.530 -5.372 -2.052 1.00 97.81 98 VAL A N 1
ATOM 776 C CA . VAL A 1 98 ? -3.281 -4.887 -2.630 1.00 97.81 98 VAL A CA 1
ATOM 777 C C . VAL A 1 98 ? -3.418 -4.928 -4.143 1.00 97.81 98 VAL A C 1
ATOM 779 O O . VAL A 1 98 ? -3.918 -5.899 -4.706 1.00 97.81 98 VAL 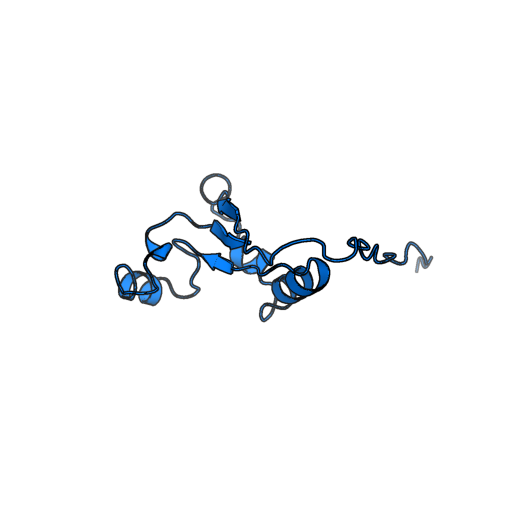A O 1
ATOM 782 N N . LEU A 1 99 ? -3.004 -3.845 -4.781 1.00 97.25 99 LEU A N 1
ATOM 783 C CA . LEU A 1 99 ? -2.944 -3.696 -6.222 1.00 97.25 99 LEU A CA 1
ATOM 784 C C . LEU A 1 99 ? -1.467 -3.671 -6.618 1.00 97.25 99 LEU A C 1
ATOM 786 O O . LEU A 1 99 ? -0.704 -2.888 -6.042 1.00 97.25 99 LEU A O 1
ATOM 790 N N . ILE A 1 100 ? -1.094 -4.578 -7.518 1.00 96.19 100 ILE A N 1
ATOM 791 C CA . ILE A 1 100 ? 0.264 -4.781 -8.046 1.00 96.19 100 ILE A CA 1
ATOM 792 C C . ILE A 1 100 ? 0.289 -4.330 -9.501 1.00 96.19 100 ILE A C 1
ATOM 794 O O . ILE A 1 100 ? -0.705 -4.657 -10.192 1.00 96.19 100 ILE A O 1
#

InterPro domains:
  IPR036612 K Homology domain, type 1 superfamily [G3DSA:3.30.1370.10] (1-100)
  IPR036612 K Homology domain, type 1 superfamily [SSF54791] (27-100)
  IPR045071 KH domain-containing BBP-like [PTHR11208] (3-100)
  IPR055256 KHDC4/BBP-like, KH-domain type I [PF22675] (37-100)

Sequence (100 aa):
MYNDTLNGSTEKRSAELPDAVGPIVQLQEKLYVPVKEYPDFNFVGRILGPRGLTAKQLEAETGCKIMVRGKGSMRDKKKEEQNRGKPNWEHLNEDLHVLI

pLDDT: mean 87.73, std 17.64, range [33.69, 97.88]

Organism: Homo sapiens (NCBI:txid9606)

GO terms:
  GO:0005654 nucleoplasm (C, IDA)

Foldseek 3Di:
DDDDDDDDPPPLPLVPDDDDDDDDDDDKDKFADVCVVPVPDDPLCVCQDDVRVNVVVVCVSVVDHKDWFEAPNDPDNVVLVVCDPPPVNVRPPHHTIIMD